Protein AF-A0A4V2JUD5-F1 (afdb_monomer)

pLDDT: mean 85.68, std 11.02, range [36.22, 95.25]

Foldseek 3Di:
DVVCCLVVLADPQVQLEWEWEWDDPPDPDTDTDTDTDPVNVVSVVVLVVVADFDDDPQPQPPDPPGDVVSNVVVVVVCVVPPPDDDDDDDDDDPPVVVPDDLVVVLVCCCPVRVDDPSSSSSVCNNVPPRHYDYPPVVVPDPPD

Sequence (144 aa):
MFNNIFRDKEIPLLRKKHMIQPIPKGDSEFRSISLIEKTRKLFEKLIFSKFEVKLKRQQAGFRLKHSTLNHALTLDTRLRHGDVEGICVTLDISKAYDSVYRKRLYEKLMIKKKFSREDTILIAALIENNEYKINTLIENNNWK

Organism: NCBI:txid148818

Structure (mmCIF, N/CA/C/O backbone):
data_AF-A0A4V2JUD5-F1
#
_entry.id   AF-A0A4V2JUD5-F1
#
loop_
_atom_site.group_PDB
_atom_site.id
_atom_site.type_symbol
_atom_site.label_atom_id
_atom_site.label_alt_id
_atom_site.label_comp_id
_atom_site.label_asym_id
_atom_site.label_entity_id
_atom_site.label_seq_id
_atom_site.pdbx_PDB_ins_code
_atom_site.Cartn_x
_atom_site.Cartn_y
_atom_site.Cartn_z
_atom_site.occupancy
_atom_site.B_iso_or_equiv
_atom_site.auth_seq_id
_atom_site.auth_comp_id
_atom_site.auth_asym_id
_atom_site.auth_atom_id
_atom_site.pdbx_PDB_model_num
ATOM 1 N N . MET A 1 1 ? -23.428 -5.029 8.587 1.00 69.62 1 MET A N 1
ATOM 2 C CA . MET A 1 1 ? -22.207 -4.500 9.247 1.00 69.62 1 MET A CA 1
ATOM 3 C C . MET A 1 1 ? -21.298 -3.713 8.296 1.00 69.62 1 MET A C 1
ATOM 5 O O . MET A 1 1 ? -21.100 -2.535 8.542 1.00 69.62 1 MET A O 1
ATOM 9 N N . PHE A 1 2 ? -20.765 -4.293 7.210 1.00 79.81 2 PHE A N 1
ATOM 10 C CA . PHE A 1 2 ? -19.901 -3.545 6.270 1.00 79.81 2 PHE A CA 1
ATOM 11 C C . PHE A 1 2 ? -20.636 -2.471 5.452 1.00 79.81 2 PHE A C 1
ATOM 13 O O . PHE A 1 2 ? -20.044 -1.449 5.128 1.00 79.81 2 PHE A O 1
ATOM 20 N N . ASN A 1 3 ? -21.932 -2.657 5.180 1.00 81.50 3 ASN A N 1
ATOM 21 C CA . ASN A 1 3 ? -22.748 -1.668 4.462 1.00 81.50 3 ASN A CA 1
ATOM 22 C C . ASN A 1 3 ? -22.831 -0.326 5.203 1.00 81.50 3 ASN A C 1
ATOM 24 O O . ASN A 1 3 ? -22.729 0.718 4.570 1.00 81.50 3 ASN A O 1
ATOM 28 N N . ASN A 1 4 ? -22.919 -0.354 6.538 1.00 82.56 4 ASN A N 1
ATOM 29 C CA . ASN A 1 4 ? -22.918 0.863 7.352 1.00 82.56 4 ASN A CA 1
ATOM 30 C C . ASN A 1 4 ? -21.586 1.606 7.207 1.00 82.56 4 ASN A C 1
ATOM 32 O O . ASN A 1 4 ? -21.581 2.809 7.035 1.00 82.56 4 ASN A O 1
ATOM 36 N N . ILE A 1 5 ? -20.458 0.892 7.139 1.00 82.94 5 ILE A N 1
ATOM 37 C CA . ILE A 1 5 ? -19.144 1.517 6.917 1.00 82.94 5 ILE A CA 1
ATOM 38 C C . ILE A 1 5 ? -19.057 2.152 5.526 1.00 82.94 5 ILE A C 1
ATOM 40 O O . ILE A 1 5 ? -18.485 3.225 5.364 1.00 82.94 5 ILE A O 1
ATOM 44 N N . PHE A 1 6 ? -19.628 1.516 4.500 1.00 80.62 6 PHE A N 1
ATOM 45 C CA . PHE A 1 6 ? -19.660 2.114 3.164 1.00 80.62 6 PHE A CA 1
ATOM 46 C C . PHE A 1 6 ? -20.498 3.395 3.107 1.00 80.62 6 PHE A C 1
ATOM 48 O O . PHE A 1 6 ? -20.118 4.295 2.354 1.00 80.62 6 PHE A O 1
ATOM 55 N N . ARG A 1 7 ? -21.588 3.461 3.882 1.00 82.06 7 ARG A N 1
ATOM 56 C CA . ARG A 1 7 ? -22.490 4.614 3.980 1.00 82.06 7 ARG A CA 1
ATOM 57 C C . ARG A 1 7 ? -21.897 5.733 4.838 1.00 82.06 7 ARG A C 1
ATOM 59 O O . ARG A 1 7 ? -21.793 6.859 4.373 1.00 82.06 7 ARG A O 1
ATOM 66 N N . ASP A 1 8 ? -21.461 5.389 6.042 1.00 85.31 8 ASP A N 1
ATOM 67 C CA . ASP A 1 8 ? -21.102 6.339 7.097 1.00 85.31 8 ASP A CA 1
ATOM 68 C C . ASP A 1 8 ? -19.604 6.710 7.046 1.00 85.31 8 ASP A C 1
ATOM 70 O O . ASP A 1 8 ? -19.180 7.693 7.635 1.00 85.31 8 ASP A O 1
ATOM 74 N N . LYS A 1 9 ? -18.782 5.938 6.314 1.00 86.31 9 LYS A N 1
ATOM 75 C CA . LYS A 1 9 ? -17.313 6.085 6.186 1.00 86.31 9 LYS A CA 1
ATOM 76 C C . LYS A 1 9 ? -16.532 5.999 7.500 1.00 86.31 9 LYS A C 1
ATOM 78 O O . LYS A 1 9 ? -15.328 6.248 7.524 1.00 86.31 9 LYS A O 1
ATOM 83 N N . GLU A 1 10 ? -17.180 5.553 8.567 1.00 84.75 10 GLU A N 1
ATOM 84 C CA . GLU A 1 10 ? -16.563 5.369 9.872 1.00 84.75 10 GLU A CA 1
ATOM 85 C C . GLU A 1 10 ? -16.087 3.932 10.075 1.00 84.75 10 GLU A C 1
ATOM 87 O O . GLU A 1 10 ? -16.814 2.959 9.858 1.00 84.75 10 GLU A O 1
ATOM 92 N N . ILE A 1 11 ? -14.839 3.791 10.524 1.00 86.44 11 ILE A N 1
ATOM 93 C CA . ILE A 1 11 ? -14.267 2.495 10.888 1.00 86.44 11 ILE A CA 1
ATOM 94 C C . ILE A 1 11 ? -14.439 2.302 12.398 1.00 86.44 11 ILE A C 1
ATOM 96 O O . ILE A 1 11 ? -13.915 3.120 13.157 1.00 86.44 11 ILE A O 1
ATOM 100 N N . PRO A 1 12 ? -15.097 1.218 12.857 1.00 85.62 12 PRO A N 1
ATOM 101 C CA . PRO A 1 12 ? -15.238 0.936 14.282 1.00 85.62 12 PRO A CA 1
ATOM 102 C C . PRO A 1 12 ? -13.883 0.917 14.997 1.00 85.62 12 PRO A C 1
ATOM 104 O O . PRO A 1 12 ? -12.951 0.263 14.522 1.00 85.62 12 PRO A O 1
ATOM 107 N N . LEU A 1 13 ? -13.793 1.562 16.166 1.00 83.25 13 LEU A N 1
ATOM 108 C CA . LEU A 1 13 ? -12.549 1.702 16.942 1.00 83.25 13 LEU A CA 1
ATOM 109 C C . LEU A 1 13 ? -11.858 0.363 17.217 1.00 83.25 13 LEU A C 1
ATOM 111 O O . LEU A 1 13 ? -10.643 0.252 17.095 1.00 83.25 13 LEU A O 1
ATOM 115 N N . LEU A 1 14 ? -12.625 -0.693 17.504 1.00 82.81 14 LEU A N 1
ATOM 116 C CA . LEU A 1 14 ? -12.075 -2.033 17.726 1.00 82.81 14 LEU A CA 1
ATOM 117 C C . LEU A 1 14 ? -11.259 -2.543 16.527 1.00 82.81 14 LEU A C 1
ATOM 119 O O . LEU A 1 14 ? -10.277 -3.254 16.706 1.00 82.81 14 LEU A O 1
ATOM 123 N N . ARG A 1 15 ? -11.629 -2.147 15.304 1.00 82.50 15 ARG A N 1
ATOM 124 C CA . ARG A 1 15 ? -10.911 -2.514 14.079 1.00 82.50 15 ARG A CA 1
ATOM 125 C C . ARG A 1 15 ? -9.719 -1.608 13.799 1.00 82.50 15 ARG A C 1
ATOM 127 O O . ARG A 1 15 ? -8.957 -1.913 12.891 1.00 82.50 15 ARG A O 1
ATOM 134 N N . LYS A 1 16 ? -9.537 -0.513 14.537 1.00 89.00 16 LYS A N 1
ATOM 135 C CA . LYS A 1 16 ? -8.363 0.370 14.450 1.00 89.00 16 LYS A CA 1
ATOM 136 C C . LYS A 1 16 ? -7.197 -0.063 15.338 1.00 89.00 16 LYS A C 1
ATOM 138 O O . LYS A 1 16 ? -6.131 0.530 15.238 1.00 89.00 16 LYS A O 1
ATOM 143 N N . LYS A 1 17 ? -7.386 -1.097 16.161 1.00 90.94 17 LYS A N 1
ATOM 144 C CA . LYS A 1 17 ? -6.351 -1.660 17.032 1.00 90.94 17 LYS A CA 1
ATOM 145 C C . LYS A 1 17 ? -5.524 -2.698 16.282 1.00 90.94 17 LYS A C 1
ATOM 147 O O . LYS A 1 17 ? -6.062 -3.711 15.836 1.00 90.94 17 LYS A O 1
ATOM 152 N N . HIS A 1 18 ? -4.221 -2.459 16.201 1.00 92.56 18 HIS A N 1
ATOM 153 C CA . HIS A 1 18 ? -3.255 -3.308 15.510 1.00 92.56 18 HIS A CA 1
ATOM 154 C C . HIS A 1 18 ? -2.146 -3.749 16.446 1.00 92.56 18 HIS A C 1
ATOM 156 O O . HIS A 1 18 ? -1.715 -3.004 17.328 1.00 92.56 18 HIS A O 1
ATOM 162 N N . MET A 1 19 ? -1.641 -4.954 16.210 1.00 92.88 19 MET A N 1
ATOM 163 C CA . MET A 1 19 ? -0.472 -5.466 16.910 1.00 92.88 19 MET A CA 1
ATOM 164 C C . MET A 1 19 ? 0.733 -5.458 15.972 1.00 92.88 19 MET A C 1
ATOM 166 O O . MET A 1 19 ? 0.708 -6.104 14.931 1.00 92.88 19 MET A O 1
ATOM 170 N N . ILE A 1 20 ? 1.782 -4.717 16.309 1.00 92.56 20 ILE A N 1
ATOM 171 C CA . ILE A 1 20 ? 3.024 -4.686 15.541 1.00 92.56 20 ILE A CA 1
ATOM 172 C C . ILE A 1 20 ? 3.845 -5.920 15.897 1.00 92.56 20 ILE A C 1
ATOM 174 O O . ILE A 1 20 ? 4.275 -6.089 17.036 1.00 92.56 20 ILE A O 1
ATOM 178 N N . GLN A 1 21 ? 4.086 -6.750 14.893 1.00 91.44 21 GLN A N 1
ATOM 179 C CA . GLN A 1 21 ? 5.003 -7.873 14.936 1.00 91.44 21 GLN A CA 1
ATOM 180 C C . GLN A 1 21 ? 6.325 -7.449 14.281 1.00 91.44 21 GLN A C 1
ATOM 182 O O . GLN A 1 21 ? 6.341 -7.227 13.065 1.00 91.44 21 GLN A O 1
ATOM 187 N N . PRO A 1 22 ? 7.431 -7.322 15.033 1.00 89.81 22 PRO A N 1
ATOM 188 C CA . PRO A 1 22 ? 8.740 -7.142 14.426 1.00 89.81 22 PRO A CA 1
ATOM 189 C C . PRO A 1 22 ? 9.175 -8.460 13.772 1.00 89.81 22 PRO A C 1
ATOM 191 O O . PRO A 1 22 ? 9.105 -9.527 14.386 1.00 89.81 22 PRO A O 1
ATOM 194 N N . ILE A 1 23 ? 9.583 -8.389 12.506 1.00 89.50 23 ILE A N 1
ATOM 195 C CA . ILE A 1 23 ? 10.147 -9.510 11.748 1.00 89.50 23 ILE A CA 1
ATOM 196 C C . ILE A 1 23 ? 11.599 -9.166 11.402 1.00 89.50 23 ILE A C 1
ATOM 198 O O . ILE A 1 23 ? 11.812 -8.120 10.784 1.00 89.50 23 ILE A O 1
ATOM 202 N N . PRO A 1 24 ? 12.585 -10.006 11.758 1.00 88.88 24 PRO A N 1
ATOM 203 C CA . PRO A 1 24 ? 13.984 -9.770 11.415 1.00 88.88 24 PRO A CA 1
ATOM 204 C C . PRO A 1 24 ? 14.195 -9.587 9.906 1.00 88.88 24 PRO A C 1
ATOM 206 O O . PRO A 1 24 ? 13.603 -10.285 9.077 1.00 88.88 24 PRO A O 1
ATOM 209 N N . LYS A 1 25 ? 15.044 -8.630 9.544 1.00 84.56 25 LYS A N 1
ATOM 210 C CA . LYS A 1 25 ? 15.483 -8.310 8.184 1.00 84.56 25 LYS A CA 1
ATOM 211 C C . LYS A 1 25 ? 17.016 -8.246 8.201 1.00 84.56 25 LYS A C 1
ATOM 213 O O . LYS A 1 25 ? 17.601 -7.188 8.012 1.00 84.56 25 LYS A O 1
ATOM 218 N N . GLY A 1 26 ? 17.645 -9.392 8.454 1.00 81.00 26 GLY A N 1
ATOM 219 C CA . GLY A 1 26 ? 19.080 -9.487 8.742 1.00 81.00 26 GLY A CA 1
ATOM 220 C C . GLY A 1 26 ? 19.373 -9.326 10.235 1.00 81.00 26 GLY A C 1
ATOM 221 O O . GLY A 1 26 ? 18.468 -9.474 11.056 1.00 81.00 26 GLY A O 1
ATOM 222 N N . ASP A 1 27 ? 20.627 -9.017 10.562 1.00 74.62 27 ASP A N 1
ATOM 223 C CA . ASP A 1 27 ? 21.145 -9.138 11.933 1.00 74.62 27 ASP A CA 1
ATOM 224 C C . ASP A 1 27 ? 20.726 -7.989 12.868 1.00 74.62 27 ASP A C 1
ATOM 226 O O . ASP A 1 27 ? 20.687 -8.165 14.082 1.00 74.62 27 ASP A O 1
ATOM 230 N N . SER A 1 28 ? 20.392 -6.809 12.330 1.00 75.81 28 SER A N 1
ATOM 231 C CA . SER A 1 28 ? 20.123 -5.602 13.137 1.00 75.81 28 SER A CA 1
ATOM 232 C C . SER A 1 28 ? 18.905 -4.780 12.705 1.00 75.81 28 SER A C 1
ATOM 234 O O . SER A 1 28 ? 18.536 -3.819 13.383 1.00 75.81 28 SER A O 1
ATOM 236 N N . GLU A 1 29 ? 18.237 -5.148 11.608 1.00 83.75 29 GLU A N 1
ATOM 237 C CA . GLU A 1 29 ? 17.036 -4.459 11.134 1.00 83.75 29 GLU A CA 1
ATOM 238 C C . GLU A 1 29 ? 15.782 -5.302 11.355 1.00 83.75 29 GLU A C 1
ATOM 240 O O . GLU A 1 29 ? 15.765 -6.508 11.123 1.00 83.75 29 GLU A O 1
ATOM 245 N N . PHE A 1 30 ? 14.681 -4.642 11.715 1.00 87.44 30 PHE A N 1
ATOM 246 C CA . PHE A 1 30 ? 13.366 -5.267 11.805 1.00 87.44 30 PHE A CA 1
ATOM 247 C C . PHE A 1 30 ? 12.387 -4.606 10.839 1.00 87.44 30 PHE A C 1
ATOM 249 O O . PHE A 1 30 ? 12.377 -3.388 10.650 1.00 87.44 30 PHE A O 1
ATOM 256 N N . ARG A 1 31 ? 11.511 -5.418 10.250 1.00 87.19 31 ARG A N 1
ATOM 257 C CA . ARG A 1 31 ? 10.306 -4.973 9.550 1.00 87.19 31 ARG A CA 1
ATOM 258 C C . ARG A 1 31 ? 9.132 -5.034 10.514 1.00 87.19 31 ARG A C 1
ATOM 260 O O . ARG A 1 31 ? 8.738 -6.114 10.946 1.00 87.19 31 ARG A O 1
ATOM 267 N N . SER A 1 32 ? 8.552 -3.882 10.821 1.00 90.25 32 SER A N 1
ATOM 268 C CA . SER A 1 32 ? 7.320 -3.785 11.600 1.00 90.25 32 SER A CA 1
ATOM 269 C C . SER A 1 32 ? 6.118 -4.186 10.746 1.00 90.25 32 SER A C 1
ATOM 271 O O . SER A 1 32 ? 5.704 -3.444 9.856 1.00 90.25 32 SER A O 1
ATOM 273 N N . ILE A 1 33 ? 5.531 -5.353 11.016 1.00 91.06 33 ILE A N 1
ATOM 274 C CA . ILE A 1 33 ? 4.307 -5.808 10.350 1.00 91.06 33 ILE A CA 1
ATOM 275 C C . ILE A 1 33 ? 3.111 -5.588 11.269 1.00 91.06 33 ILE A C 1
ATOM 277 O O . ILE A 1 33 ? 3.038 -6.148 12.357 1.00 91.06 33 ILE A O 1
ATOM 281 N N . SER A 1 34 ? 2.136 -4.802 10.812 1.00 92.06 34 SER A N 1
ATOM 282 C CA . SER A 1 34 ? 0.877 -4.619 11.539 1.00 92.06 34 SER A CA 1
ATOM 283 C C . SER A 1 34 ? -0.041 -5.829 11.348 1.00 92.06 34 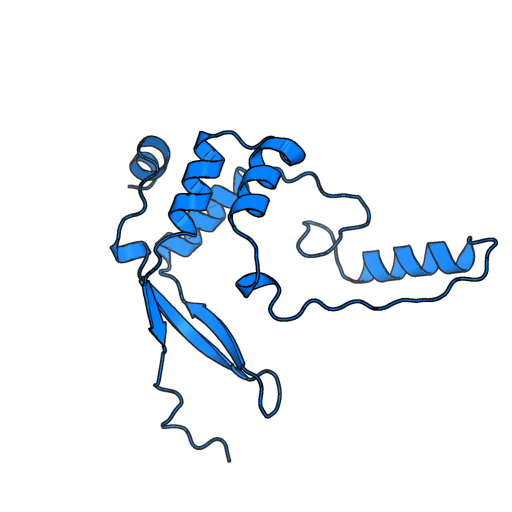SER A C 1
ATOM 285 O O . SER A 1 34 ? -0.576 -6.072 10.264 1.00 92.06 34 SER A O 1
ATOM 287 N N . LEU A 1 35 ? -0.250 -6.592 12.416 1.00 92.00 35 LEU A N 1
ATOM 288 C CA . LEU A 1 35 ? -1.255 -7.641 12.501 1.00 92.00 35 LEU A CA 1
ATOM 289 C C . LEU A 1 35 ? -2.611 -7.005 12.796 1.00 92.00 35 LEU A C 1
ATOM 291 O O . LEU A 1 35 ? -2.896 -6.575 13.914 1.00 92.00 35 LEU A O 1
ATOM 295 N N . ILE A 1 36 ? -3.436 -6.955 11.755 1.00 91.75 36 ILE A N 1
ATOM 296 C CA . ILE A 1 36 ? -4.794 -6.418 11.811 1.00 91.75 36 ILE A CA 1
ATOM 297 C C . ILE A 1 36 ? -5.820 -7.551 11.973 1.00 91.75 36 ILE A C 1
ATOM 299 O O . ILE A 1 36 ? -5.575 -8.702 11.589 1.00 91.75 36 ILE A O 1
ATOM 303 N N . GLU A 1 37 ? -6.986 -7.220 12.515 1.00 90.00 37 GLU A N 1
ATOM 304 C CA . GLU A 1 37 ? -8.089 -8.155 12.757 1.00 90.00 37 GLU A CA 1
ATOM 305 C C . GLU A 1 37 ? -8.604 -8.809 11.449 1.00 90.00 37 GLU A C 1
ATOM 307 O O . GLU A 1 37 ? -8.589 -8.201 10.374 1.00 90.00 37 GLU A O 1
ATOM 312 N N . LYS A 1 38 ? -9.027 -10.083 11.507 1.00 90.88 38 LYS A N 1
ATOM 313 C CA . LYS A 1 38 ? -9.340 -10.894 10.311 1.00 90.88 38 LYS A CA 1
ATOM 314 C C . LYS A 1 38 ? -10.495 -10.315 9.489 1.00 90.88 38 LYS A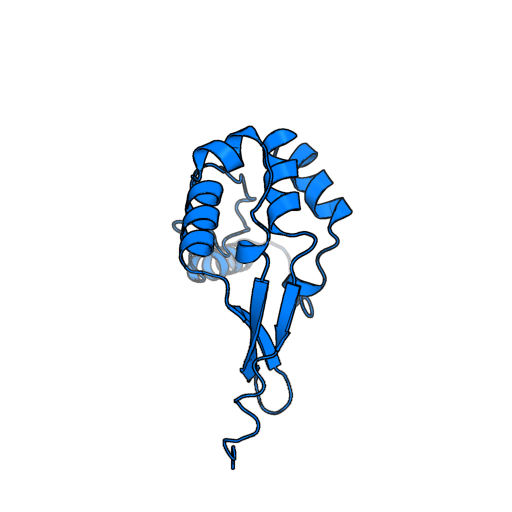 C 1
ATOM 316 O O . LYS A 1 38 ? -10.398 -10.275 8.260 1.00 90.88 38 LYS A O 1
ATOM 321 N N . THR A 1 39 ? -11.564 -9.842 10.131 1.00 89.44 39 THR A N 1
ATOM 322 C CA . THR A 1 39 ? -12.689 -9.219 9.421 1.00 89.44 39 THR A CA 1
ATOM 323 C C . THR A 1 39 ? -12.282 -7.897 8.779 1.00 89.44 39 THR A C 1
ATOM 325 O O . THR A 1 39 ? -12.724 -7.608 7.666 1.00 89.44 39 THR A O 1
ATOM 328 N N . ARG A 1 40 ? -11.366 -7.138 9.397 1.00 90.12 40 ARG A N 1
ATOM 329 C CA . ARG A 1 40 ? -10.750 -5.966 8.766 1.00 90.12 40 ARG A CA 1
ATOM 330 C C . ARG A 1 40 ? -9.906 -6.333 7.541 1.00 90.12 40 ARG A C 1
ATOM 332 O O . ARG A 1 40 ? -10.073 -5.683 6.514 1.00 90.12 40 ARG A O 1
ATOM 339 N N . LYS A 1 41 ? -9.082 -7.391 7.589 1.00 91.38 41 LYS A N 1
ATOM 340 C CA . LYS A 1 41 ? -8.339 -7.876 6.398 1.00 91.38 41 LYS A CA 1
ATOM 341 C C . LYS A 1 41 ? -9.279 -8.179 5.235 1.00 91.38 41 LYS A C 1
ATOM 343 O O . LYS A 1 41 ? -9.024 -7.777 4.101 1.00 91.38 41 LYS A O 1
ATOM 348 N N . LEU A 1 42 ? -10.368 -8.893 5.522 1.00 91.19 42 LEU A N 1
ATOM 349 C CA . LEU A 1 42 ? -11.378 -9.221 4.520 1.00 91.19 42 LEU A CA 1
ATOM 350 C C . LEU A 1 42 ? -12.018 -7.952 3.948 1.00 91.19 42 LEU A C 1
ATOM 352 O O . LEU A 1 42 ? -12.156 -7.825 2.734 1.00 91.19 42 LEU A O 1
ATOM 356 N N . PHE A 1 43 ? -12.366 -6.998 4.810 1.00 90.06 43 PHE A N 1
ATOM 357 C CA . PHE A 1 43 ? -12.964 -5.734 4.400 1.00 90.06 43 PHE A CA 1
ATOM 358 C C . PHE A 1 43 ? -12.042 -4.899 3.506 1.00 90.06 43 PHE A C 1
ATOM 360 O O . PHE A 1 43 ? -12.473 -4.437 2.452 1.00 90.06 43 PHE A O 1
ATOM 367 N N . GLU A 1 44 ? -10.766 -4.756 3.869 1.00 91.81 44 GLU A N 1
ATOM 368 C CA . GLU A 1 44 ? -9.776 -4.049 3.048 1.00 91.81 44 GLU A CA 1
ATOM 369 C C . GLU A 1 44 ? -9.605 -4.717 1.676 1.00 91.81 44 GLU A C 1
ATOM 371 O O . GLU A 1 44 ? -9.535 -4.026 0.659 1.00 91.81 44 GLU A O 1
ATOM 376 N N . LYS A 1 45 ? -9.642 -6.055 1.614 1.00 90.81 45 LYS A N 1
ATOM 377 C CA . LYS A 1 45 ? -9.611 -6.801 0.347 1.00 90.81 45 LYS A CA 1
ATOM 378 C C . LYS A 1 45 ? -10.846 -6.533 -0.523 1.00 90.81 45 LYS A C 1
ATOM 380 O O . LYS A 1 45 ? -10.700 -6.363 -1.731 1.00 90.81 45 LYS A O 1
ATOM 385 N N . LEU A 1 46 ? -12.037 -6.464 0.078 1.00 89.50 46 LEU A N 1
ATOM 386 C CA . LEU A 1 46 ? -13.290 -6.132 -0.621 1.00 89.50 46 LEU A CA 1
ATOM 387 C C . LEU A 1 46 ? -13.315 -4.687 -1.128 1.00 89.50 46 LEU A C 1
ATOM 389 O O . LEU A 1 46 ? -13.886 -4.405 -2.179 1.00 89.50 46 LEU A O 1
ATOM 393 N N . ILE A 1 47 ? -12.718 -3.760 -0.382 1.00 87.81 47 ILE A N 1
ATOM 394 C CA . ILE A 1 47 ? -12.542 -2.379 -0.831 1.00 87.81 47 ILE A CA 1
ATOM 395 C C . ILE A 1 47 ? -11.572 -2.345 -2.011 1.00 87.81 47 ILE A C 1
ATOM 397 O O . ILE A 1 47 ? -11.895 -1.786 -3.055 1.00 87.81 47 ILE A O 1
ATOM 401 N N . PHE A 1 48 ? -10.416 -2.999 -1.881 1.00 88.25 48 PHE A N 1
ATOM 402 C CA . PHE A 1 48 ? -9.404 -3.030 -2.930 1.00 88.25 48 PHE A CA 1
ATOM 403 C C . PHE A 1 48 ? -9.933 -3.627 -4.239 1.00 88.25 48 PHE A C 1
ATOM 405 O O . PHE A 1 48 ? -9.623 -3.109 -5.307 1.00 88.25 48 PHE A O 1
ATOM 412 N N . SER A 1 49 ? -10.789 -4.654 -4.181 1.00 88.00 49 SER A N 1
ATOM 413 C CA . SER A 1 49 ? -11.389 -5.242 -5.387 1.00 88.00 49 SER A CA 1
ATOM 414 C C . SER A 1 49 ? -12.336 -4.305 -6.139 1.00 88.00 49 SER A C 1
ATOM 416 O O . SER A 1 49 ? -12.618 -4.556 -7.306 1.00 88.00 49 SER A O 1
ATOM 418 N N . LYS A 1 50 ? -12.838 -3.242 -5.499 1.00 84.44 50 LYS A N 1
ATOM 419 C CA . LYS A 1 50 ? -13.678 -2.226 -6.157 1.00 84.44 50 LYS A CA 1
ATOM 420 C C . LYS A 1 50 ? -12.855 -1.170 -6.893 1.00 84.44 50 LYS A C 1
ATOM 422 O O . LYS A 1 50 ? -13.418 -0.373 -7.636 1.00 84.44 50 LYS A O 1
ATOM 427 N N . PHE A 1 51 ? -11.543 -1.139 -6.676 1.00 83.88 51 PHE A N 1
ATOM 428 C CA . PHE A 1 51 ? -10.678 -0.104 -7.214 1.00 83.88 51 PHE A CA 1
ATOM 429 C C . PHE A 1 51 ? -9.915 -0.585 -8.441 1.00 83.88 51 PHE A C 1
ATOM 431 O O . PHE A 1 51 ? -9.102 -1.506 -8.376 1.00 83.88 51 PHE A O 1
ATOM 438 N N . GLU A 1 52 ? -10.101 0.113 -9.558 1.00 76.62 52 GLU A N 1
ATOM 439 C CA . GLU A 1 52 ? -9.299 -0.099 -10.756 1.00 76.62 52 GLU A CA 1
ATOM 440 C C . GLU A 1 52 ? -8.151 0.918 -10.813 1.00 76.62 52 GLU A C 1
ATOM 442 O O . GLU A 1 52 ? -8.314 2.083 -11.182 1.00 76.62 52 GLU A O 1
ATOM 447 N N . VAL A 1 53 ? -6.944 0.488 -10.440 1.00 78.31 53 VAL A N 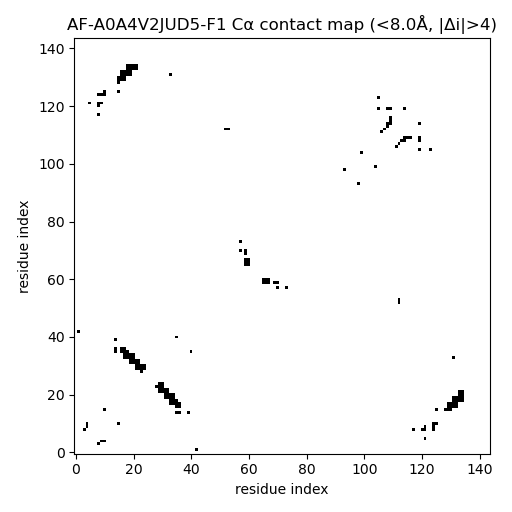1
ATOM 448 C CA . VAL A 1 53 ? -5.767 1.365 -10.470 1.00 78.31 53 VAL A CA 1
ATOM 449 C C . VAL A 1 53 ? -5.054 1.242 -11.814 1.00 78.31 53 VAL A C 1
ATOM 451 O O . VAL A 1 53 ? -4.303 0.299 -12.063 1.00 78.31 53 VAL A O 1
ATOM 454 N N . LYS A 1 54 ? -5.205 2.256 -12.672 1.00 80.06 54 LYS A N 1
ATOM 455 C CA . LYS A 1 54 ? -4.427 2.362 -13.917 1.00 80.06 54 LYS A CA 1
ATOM 456 C C . LYS A 1 54 ? -2.965 2.682 -13.602 1.00 80.06 54 LYS A C 1
ATOM 458 O O . LYS A 1 54 ? -2.653 3.781 -13.137 1.00 80.06 54 LYS A O 1
ATOM 463 N N . LEU A 1 55 ? -2.061 1.731 -13.816 1.00 84.50 55 LEU A N 1
ATOM 464 C CA . LEU A 1 55 ? -0.613 1.880 -13.615 1.00 84.50 55 LEU A CA 1
ATOM 465 C C . LEU A 1 55 ? 0.111 2.060 -14.954 1.00 84.50 55 LEU A C 1
ATOM 467 O O . LEU A 1 55 ? -0.397 1.649 -15.997 1.00 84.50 55 LEU A O 1
ATOM 471 N N . LYS A 1 56 ? 1.302 2.676 -14.937 1.00 85.31 56 LYS A N 1
ATOM 472 C CA . LYS A 1 56 ? 2.142 2.741 -16.145 1.00 85.31 56 LYS A CA 1
ATOM 473 C C . LYS A 1 56 ? 2.595 1.331 -16.532 1.00 85.31 56 LYS A C 1
ATOM 475 O O . LYS A 1 56 ? 2.784 0.489 -15.657 1.00 85.31 56 LYS A O 1
ATOM 480 N N . ARG A 1 57 ? 2.829 1.088 -17.826 1.00 82.19 57 ARG A N 1
ATOM 481 C CA . ARG A 1 57 ? 3.191 -0.243 -18.352 1.00 82.19 57 ARG A CA 1
ATOM 482 C C . ARG A 1 57 ? 4.429 -0.837 -17.671 1.00 82.19 57 ARG A C 1
ATOM 484 O O . ARG A 1 57 ? 4.449 -2.026 -17.395 1.00 82.19 57 ARG A O 1
ATOM 491 N N . GLN A 1 58 ? 5.412 0.002 -17.357 1.00 84.75 58 GLN A N 1
ATOM 492 C CA . GLN A 1 58 ? 6.676 -0.381 -16.722 1.00 84.75 58 GLN A CA 1
ATOM 493 C C . GLN A 1 58 ? 6.527 -0.717 -15.225 1.00 84.75 58 GLN A C 1
ATOM 495 O O . GLN A 1 58 ? 7.442 -1.257 -14.614 1.00 84.75 58 GLN A O 1
ATOM 500 N N . GLN A 1 59 ? 5.386 -0.406 -14.602 1.00 86.88 59 GLN A N 1
ATOM 501 C CA . GLN A 1 59 ? 5.129 -0.740 -13.202 1.00 86.88 59 GLN A CA 1
ATOM 502 C C . GLN A 1 59 ? 4.517 -2.141 -13.108 1.00 86.88 59 GLN A C 1
ATOM 504 O O . GLN A 1 59 ? 3.301 -2.309 -13.199 1.00 86.88 59 GLN A O 1
ATOM 509 N N . ALA A 1 60 ? 5.372 -3.148 -12.926 1.00 85.81 60 ALA A N 1
ATOM 510 C CA . ALA A 1 60 ? 4.947 -4.545 -12.813 1.00 85.81 60 ALA A CA 1
ATOM 511 C C . ALA A 1 60 ? 4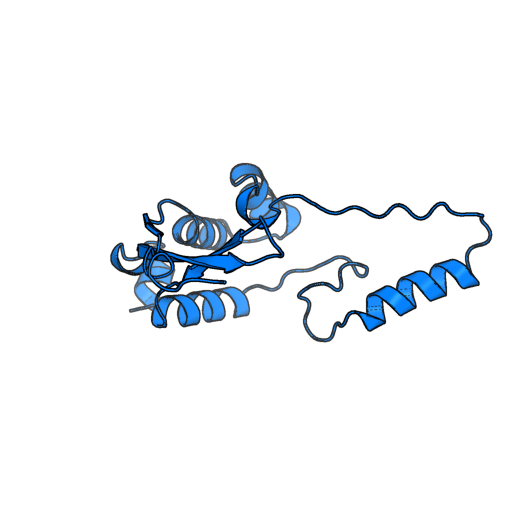.777 -5.028 -11.354 1.00 85.81 60 ALA A C 1
ATOM 513 O O . ALA A 1 60 ? 4.117 -6.034 -11.114 1.00 85.81 60 ALA A O 1
ATOM 514 N N . GLY A 1 61 ? 5.343 -4.315 -10.370 1.00 87.62 61 GLY A N 1
ATOM 515 C CA . GLY A 1 61 ? 5.243 -4.685 -8.952 1.00 87.62 61 GLY A CA 1
ATOM 516 C C . GLY A 1 61 ? 3.801 -4.643 -8.432 1.00 87.62 61 GLY A C 1
ATOM 517 O O . GLY A 1 61 ? 3.072 -3.695 -8.723 1.00 87.62 61 GLY A O 1
ATOM 518 N N . PHE A 1 62 ? 3.402 -5.665 -7.667 1.00 87.69 62 PHE A N 1
ATOM 519 C CA . PHE A 1 62 ? 2.063 -5.818 -7.064 1.00 87.69 62 PHE A CA 1
ATOM 520 C C . PHE A 1 62 ? 0.885 -5.780 -8.057 1.00 87.69 62 PHE A C 1
ATOM 522 O O . PHE A 1 62 ? -0.262 -5.578 -7.659 1.00 87.69 62 PHE A O 1
ATOM 529 N N . ARG A 1 63 ? 1.144 -5.979 -9.356 1.00 87.56 63 ARG A N 1
ATOM 530 C CA . ARG A 1 63 ? 0.128 -5.933 -10.410 1.00 87.56 63 ARG A CA 1
ATOM 531 C C . ARG A 1 63 ? -0.322 -7.341 -10.795 1.00 87.56 63 ARG A C 1
ATOM 533 O O . ARG A 1 63 ? 0.493 -8.240 -10.981 1.00 87.56 63 ARG A O 1
ATOM 540 N N . LEU A 1 64 ? -1.631 -7.522 -10.973 1.00 86.56 64 LEU A N 1
ATOM 541 C CA . LEU A 1 64 ? -2.196 -8.789 -11.438 1.00 86.56 64 LEU A CA 1
ATOM 542 C C . LEU A 1 64 ? -1.610 -9.173 -12.808 1.00 86.56 64 LEU A C 1
ATOM 544 O O . LEU A 1 64 ? -1.406 -8.307 -13.664 1.00 86.56 64 LEU A O 1
ATOM 548 N N . LYS A 1 65 ? -1.360 -10.470 -13.019 1.00 89.06 65 LYS A N 1
ATOM 549 C CA . LYS A 1 65 ? -0.751 -11.028 -14.243 1.00 89.06 65 LYS A CA 1
ATOM 550 C C . LYS A 1 65 ? 0.655 -10.488 -14.550 1.00 89.06 65 LYS A C 1
ATOM 552 O O . LYS A 1 65 ? 1.089 -10.551 -15.694 1.00 89.06 65 LYS A O 1
ATOM 557 N N . HIS A 1 66 ? 1.355 -9.933 -13.558 1.00 90.88 66 HIS A N 1
ATOM 558 C CA . HIS A 1 66 ? 2.741 -9.506 -13.710 1.00 90.88 66 HIS A CA 1
ATOM 559 C C . HIS A 1 66 ? 3.661 -10.233 -12.727 1.00 90.88 66 HIS A C 1
ATOM 561 O O . HIS A 1 66 ? 3.270 -10.524 -11.601 1.00 90.88 66 HIS A O 1
ATOM 567 N N . SER A 1 67 ? 4.891 -10.508 -13.160 1.00 92.94 67 SER A N 1
ATOM 568 C CA . SER A 1 67 ?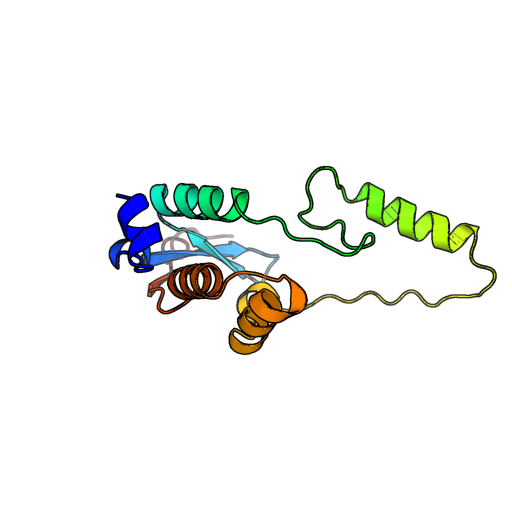 5.954 -11.101 -12.344 1.00 92.94 67 SER A CA 1
ATOM 569 C C . SER A 1 67 ? 7.266 -10.330 -12.517 1.00 92.94 67 SER A C 1
ATOM 571 O O . SER A 1 67 ? 7.357 -9.393 -13.316 1.00 92.94 67 SER A O 1
ATOM 573 N N . THR A 1 68 ? 8.300 -10.732 -11.778 1.00 92.75 68 THR A N 1
ATOM 574 C CA . THR A 1 68 ? 9.663 -10.194 -11.914 1.00 92.75 68 THR A CA 1
ATOM 575 C C . THR A 1 68 ? 10.255 -10.431 -13.305 1.00 92.75 68 THR A C 1
ATOM 577 O O . THR A 1 68 ? 11.043 -9.613 -13.773 1.00 92.75 68 THR A O 1
ATOM 580 N N . LEU A 1 69 ? 9.806 -11.476 -14.011 1.00 93.06 69 LEU A N 1
ATOM 581 C CA . LEU A 1 69 ? 10.206 -11.768 -15.389 1.00 93.06 69 LEU A CA 1
ATOM 582 C C . LEU A 1 69 ? 9.878 -10.609 -16.340 1.00 93.06 69 LEU A C 1
ATOM 584 O O . LEU A 1 69 ? 10.678 -10.273 -17.205 1.00 93.06 69 LEU A O 1
ATOM 588 N N . ASN A 1 70 ? 8.732 -9.947 -16.151 1.00 91.19 70 ASN A N 1
ATOM 589 C CA . ASN A 1 70 ? 8.342 -8.817 -16.998 1.00 91.19 70 ASN A CA 1
ATOM 590 C C . ASN A 1 70 ? 9.307 -7.632 -16.868 1.00 91.19 70 ASN A C 1
ATOM 592 O O . ASN A 1 70 ? 9.539 -6.919 -17.845 1.00 91.19 70 ASN A O 1
ATOM 596 N N . HIS A 1 71 ? 9.871 -7.419 -15.674 1.00 89.25 71 HIS A N 1
ATOM 597 C CA . HIS A 1 71 ? 10.895 -6.394 -15.455 1.00 89.25 71 HIS A CA 1
ATOM 598 C C . HIS A 1 71 ? 12.198 -6.765 -16.158 1.00 89.25 71 HIS A C 1
ATOM 600 O O . HIS A 1 71 ? 12.748 -5.932 -16.874 1.00 89.25 71 HIS A O 1
ATOM 606 N N . ALA A 1 72 ? 12.637 -8.020 -16.018 1.00 90.62 72 ALA A N 1
ATOM 607 C CA . ALA A 1 72 ? 13.832 -8.527 -16.689 1.00 90.62 72 ALA A CA 1
ATOM 608 C C . ALA A 1 72 ? 13.711 -8.419 -18.217 1.00 90.62 72 ALA A C 1
ATOM 610 O O . ALA A 1 72 ? 14.594 -7.860 -18.854 1.00 90.62 72 ALA A O 1
ATOM 611 N N . LEU A 1 73 ? 12.581 -8.843 -18.794 1.00 90.00 73 LEU A N 1
ATOM 612 C CA . LEU A 1 73 ? 12.326 -8.748 -20.234 1.00 90.00 73 LEU A CA 1
ATOM 613 C C . LEU A 1 73 ? 12.269 -7.294 -20.724 1.00 90.00 73 LEU A C 1
ATOM 615 O O . LEU A 1 73 ? 12.753 -6.986 -21.811 1.00 90.00 73 LEU A O 1
ATOM 619 N N . THR A 1 74 ? 11.693 -6.384 -19.930 1.00 87.81 74 THR A N 1
ATOM 620 C CA . THR A 1 74 ? 11.653 -4.951 -20.268 1.00 87.81 74 THR A CA 1
ATOM 621 C C . THR A 1 74 ? 13.061 -4.358 -20.317 1.00 87.81 74 THR A C 1
ATOM 623 O O . THR A 1 74 ? 13.367 -3.596 -21.235 1.00 87.81 74 THR A O 1
ATOM 626 N N . LEU A 1 75 ? 13.907 -4.698 -19.339 1.00 87.81 75 LEU A N 1
ATOM 627 C CA . LEU A 1 75 ? 15.302 -4.263 -19.294 1.00 87.81 75 LEU A CA 1
ATOM 628 C C . LEU A 1 75 ? 16.086 -4.841 -20.472 1.00 87.81 75 LEU A C 1
ATOM 630 O O . LEU A 1 75 ? 16.713 -4.100 -21.216 1.00 87.81 75 LEU A O 1
ATOM 634 N N . ASP A 1 76 ? 15.978 -6.146 -20.675 1.00 89.38 76 ASP A N 1
ATOM 635 C CA . ASP A 1 76 ? 16.639 -6.882 -21.741 1.00 89.38 76 ASP A CA 1
ATOM 636 C C . ASP A 1 76 ? 16.276 -6.352 -23.141 1.00 89.38 76 ASP A C 1
ATOM 638 O O . ASP A 1 76 ? 17.158 -6.051 -23.943 1.00 89.38 76 ASP A O 1
ATOM 642 N N . THR A 1 77 ? 14.988 -6.117 -23.409 1.00 88.75 77 THR A N 1
ATOM 643 C CA . THR A 1 77 ? 14.539 -5.508 -24.672 1.00 88.75 77 THR A CA 1
ATOM 644 C C . THR A 1 77 ? 15.184 -4.138 -24.876 1.00 88.75 77 THR A C 1
ATOM 646 O O . THR A 1 77 ? 15.574 -3.804 -25.993 1.00 88.75 77 THR A O 1
ATOM 649 N N . ARG A 1 78 ? 15.310 -3.341 -23.806 1.00 86.25 78 ARG A N 1
ATOM 650 C CA . ARG A 1 78 ? 15.910 -2.004 -23.859 1.00 86.25 78 ARG A CA 1
ATOM 651 C C . ARG A 1 78 ? 17.424 -2.049 -24.066 1.00 86.25 78 ARG A C 1
ATOM 653 O O . ARG A 1 78 ? 17.938 -1.156 -24.724 1.00 86.25 78 ARG A O 1
ATOM 660 N N . LEU A 1 79 ? 18.105 -3.067 -23.539 1.00 86.88 79 LEU A N 1
ATOM 661 C CA . LEU A 1 79 ? 19.539 -3.283 -23.745 1.00 86.88 79 LEU A CA 1
ATOM 662 C C . LEU A 1 79 ? 19.851 -3.763 -25.169 1.00 86.88 79 LEU A C 1
ATOM 664 O O . LEU A 1 79 ? 20.834 -3.321 -25.745 1.00 86.88 79 LEU A O 1
ATOM 668 N N . ARG A 1 80 ? 19.013 -4.631 -25.755 1.00 88.50 80 ARG A N 1
ATOM 669 C CA . ARG A 1 80 ? 19.241 -5.168 -27.112 1.00 88.50 80 ARG A CA 1
ATOM 670 C C . ARG A 1 80 ? 18.912 -4.193 -28.244 1.00 88.50 80 ARG A C 1
ATOM 672 O O . ARG A 1 80 ? 19.521 -4.281 -29.299 1.00 88.50 80 ARG A O 1
ATOM 679 N N . HIS A 1 81 ? 17.921 -3.323 -28.048 1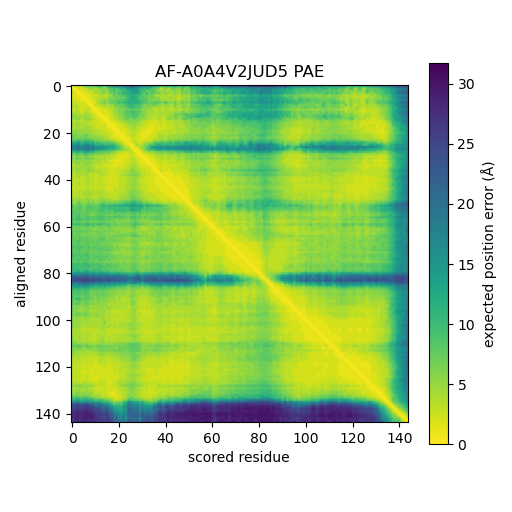.00 87.75 81 HIS A N 1
ATOM 680 C CA . HIS A 1 81 ? 17.401 -2.431 -29.100 1.00 87.75 81 HIS A CA 1
ATOM 681 C C . HIS A 1 81 ? 17.682 -0.947 -28.824 1.00 87.75 81 HIS A C 1
ATOM 683 O O . HIS A 1 81 ? 17.084 -0.077 -29.455 1.00 87.75 81 HIS A O 1
ATOM 689 N N . GLY A 1 82 ? 18.501 -0.636 -27.819 1.00 79.00 82 GLY A N 1
ATOM 690 C CA . GLY A 1 82 ? 18.913 0.732 -27.536 1.00 79.00 82 GLY A CA 1
ATOM 691 C C . GLY A 1 82 ? 20.151 1.094 -28.349 1.00 79.00 82 GLY A C 1
ATOM 692 O O . GLY A 1 82 ? 21.194 0.493 -28.140 1.00 79.00 82 GLY A O 1
ATOM 693 N N . ASP A 1 83 ? 20.056 2.114 -29.201 1.00 70.62 83 ASP A N 1
ATOM 694 C CA . ASP A 1 83 ? 21.186 2.662 -29.980 1.00 70.62 83 ASP A CA 1
ATOM 695 C C . ASP A 1 83 ? 22.140 3.548 -29.150 1.00 70.62 83 ASP A C 1
ATOM 697 O O . ASP A 1 83 ? 22.922 4.327 -29.692 1.00 70.62 83 ASP A O 1
ATOM 701 N N . VAL A 1 84 ? 22.058 3.499 -27.817 1.00 70.88 84 VAL A N 1
ATOM 702 C CA . VAL A 1 84 ? 22.772 4.433 -26.93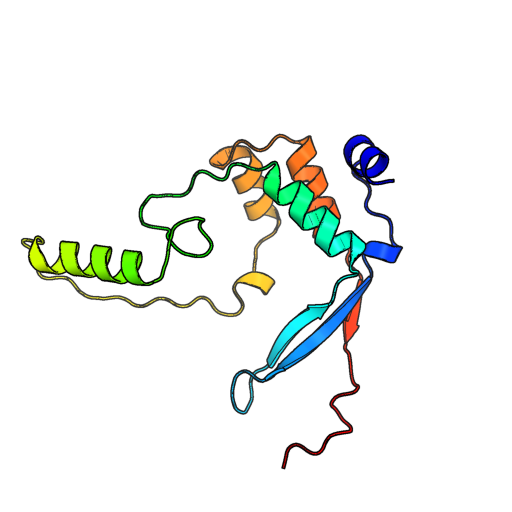8 1.00 70.88 84 VAL A CA 1
ATOM 703 C C . VAL A 1 84 ? 23.335 3.697 -25.730 1.00 70.88 84 VAL A C 1
ATOM 705 O O . VAL A 1 84 ? 22.609 2.951 -25.067 1.00 70.88 84 VAL A O 1
ATOM 708 N N . GLU A 1 85 ? 24.604 3.954 -25.403 1.00 78.06 85 GLU A N 1
ATOM 709 C CA . GLU A 1 85 ? 25.176 3.561 -24.115 1.00 78.06 85 GLU A CA 1
ATOM 710 C C . GLU A 1 85 ? 24.351 4.155 -22.966 1.00 78.06 85 GLU A C 1
ATOM 712 O O . GLU A 1 85 ? 23.968 5.329 -22.972 1.00 78.06 85 GLU A O 1
ATOM 717 N N . GLY A 1 86 ? 24.047 3.324 -21.970 1.00 79.00 86 GLY A N 1
ATOM 718 C CA . GLY A 1 86 ? 23.214 3.695 -20.836 1.00 79.00 86 GLY A CA 1
ATOM 719 C C . GLY A 1 86 ? 23.862 3.316 -19.514 1.00 79.00 86 GLY A C 1
ATOM 720 O O . GLY A 1 86 ? 24.437 2.241 -19.373 1.00 79.00 86 GLY A O 1
ATOM 721 N N . ILE A 1 87 ? 23.710 4.181 -18.514 1.00 86.19 87 ILE A N 1
ATOM 722 C CA . ILE A 1 87 ? 24.117 3.900 -17.136 1.00 86.19 87 ILE A CA 1
ATOM 723 C C . ILE A 1 87 ? 22.923 3.296 -16.392 1.00 86.19 87 ILE A C 1
ATOM 725 O O . ILE A 1 87 ? 21.829 3.867 -16.377 1.00 86.19 87 ILE A O 1
ATOM 729 N N . CYS A 1 88 ? 23.126 2.141 -15.756 1.00 85.94 88 CYS A N 1
ATOM 730 C CA . CYS A 1 88 ? 22.123 1.544 -14.881 1.00 85.94 88 CYS A CA 1
ATOM 731 C C . CYS A 1 88 ? 22.185 2.197 -13.496 1.00 85.94 88 CYS A C 1
ATOM 733 O O . CYS A 1 88 ? 23.204 2.121 -12.814 1.00 85.94 88 CYS A O 1
ATOM 735 N N . VAL A 1 89 ? 21.081 2.814 -13.070 1.00 91.00 89 VAL A N 1
ATOM 736 C CA . VAL A 1 89 ? 20.940 3.388 -11.728 1.00 91.00 89 VAL A CA 1
ATOM 737 C C . VAL A 1 89 ? 19.907 2.580 -10.955 1.00 91.00 89 VAL A C 1
ATOM 739 O O . VAL A 1 89 ? 18.723 2.571 -11.298 1.00 91.00 89 VAL A O 1
ATOM 742 N N . THR A 1 90 ? 20.350 1.909 -9.896 1.00 92.62 90 THR A N 1
ATOM 743 C CA . THR A 1 90 ? 19.471 1.196 -8.966 1.00 92.62 90 THR A CA 1
ATOM 744 C C . THR A 1 90 ? 19.050 2.121 -7.832 1.00 92.62 90 THR A C 1
ATOM 746 O O . THR A 1 90 ? 19.893 2.743 -7.192 1.00 92.62 90 THR A O 1
ATOM 749 N N . LEU A 1 91 ? 17.746 2.195 -7.569 1.00 94.06 91 LEU A N 1
ATOM 750 C CA . LEU A 1 91 ? 17.170 3.017 -6.508 1.00 94.06 91 LEU A CA 1
ATOM 751 C C . LEU A 1 91 ? 16.355 2.132 -5.568 1.00 94.06 91 LEU A C 1
ATOM 753 O O . LEU A 1 91 ? 15.483 1.395 -6.028 1.00 94.06 91 LEU A O 1
ATOM 757 N N . ASP A 1 92 ? 16.602 2.256 -4.267 1.00 92.19 92 ASP A N 1
ATOM 758 C CA . ASP A 1 92 ? 15.770 1.672 -3.216 1.00 92.19 92 ASP A CA 1
ATOM 759 C C . ASP A 1 92 ? 15.295 2.769 -2.257 1.00 92.19 92 ASP A C 1
ATOM 761 O O . ASP A 1 92 ? 16.004 3.744 -2.003 1.00 92.19 92 ASP A O 1
ATOM 765 N N . ILE A 1 93 ? 14.063 2.642 -1.763 1.00 92.06 93 ILE A N 1
ATOM 766 C CA . ILE A 1 93 ? 13.434 3.652 -0.905 1.00 92.06 93 ILE A CA 1
ATOM 767 C C . ILE A 1 93 ? 13.366 3.117 0.522 1.00 92.06 93 ILE A C 1
ATOM 769 O O . ILE A 1 93 ? 12.597 2.201 0.829 1.00 92.06 93 ILE A O 1
ATOM 773 N N . SER A 1 94 ? 14.099 3.764 1.425 1.00 89.88 94 SER A N 1
ATOM 774 C CA . SER A 1 94 ? 14.081 3.439 2.849 1.00 89.88 94 SER A CA 1
ATOM 775 C C . SER A 1 94 ? 12.683 3.596 3.453 1.00 89.88 94 SER A C 1
ATOM 777 O O . SER A 1 94 ? 12.037 4.640 3.326 1.00 89.88 94 SER A O 1
ATOM 779 N N . LYS A 1 95 ? 12.225 2.548 4.151 1.00 88.38 95 LYS A N 1
ATOM 780 C CA . LYS A 1 95 ? 10.946 2.511 4.889 1.00 88.38 95 LYS A CA 1
ATOM 781 C C . LYS A 1 95 ? 9.741 2.959 4.044 1.00 88.38 95 LYS A C 1
ATOM 783 O O . LYS A 1 95 ? 8.874 3.674 4.533 1.00 88.38 95 LYS A O 1
ATOM 788 N N . ALA A 1 96 ? 9.680 2.538 2.777 1.00 90.44 96 ALA A N 1
ATOM 789 C CA . ALA A 1 96 ? 8.735 3.054 1.778 1.00 90.44 96 ALA A CA 1
ATOM 790 C C . ALA A 1 96 ? 7.244 3.052 2.182 1.00 90.44 96 ALA A C 1
ATOM 792 O O . ALA A 1 96 ? 6.491 3.886 1.685 1.00 90.44 96 ALA A O 1
ATOM 793 N N . TYR A 1 97 ? 6.802 2.130 3.047 1.00 90.06 97 TYR A N 1
ATOM 794 C CA . TYR A 1 97 ? 5.415 2.080 3.535 1.00 90.06 97 TYR A CA 1
ATOM 795 C C . TYR A 1 97 ? 5.166 3.002 4.736 1.00 90.06 97 TYR A C 1
ATOM 797 O O . TYR A 1 97 ? 4.084 3.584 4.848 1.00 90.06 97 TYR A O 1
ATOM 805 N N . ASP A 1 98 ? 6.166 3.161 5.601 1.00 88.81 98 ASP A N 1
ATOM 806 C CA . ASP A 1 98 ? 6.070 3.960 6.825 1.00 88.81 98 ASP A CA 1
ATOM 807 C C . ASP A 1 98 ? 6.292 5.453 6.538 1.00 88.81 98 ASP A C 1
ATOM 809 O O . ASP A 1 98 ? 5.712 6.309 7.201 1.00 88.81 98 ASP A O 1
ATOM 813 N N . SER A 1 99 ? 7.079 5.780 5.506 1.00 92.44 99 SER A N 1
ATOM 814 C CA . SER A 1 99 ? 7.444 7.151 5.120 1.00 92.44 99 SER A CA 1
ATOM 815 C C . SER A 1 99 ? 6.482 7.810 4.118 1.00 92.44 99 SER A C 1
ATOM 817 O O . SER A 1 99 ? 6.777 8.869 3.557 1.00 92.44 99 SER A O 1
ATOM 819 N N . VAL A 1 100 ? 5.308 7.217 3.872 1.00 94.50 100 VAL A N 1
ATOM 820 C CA . VAL A 1 100 ? 4.340 7.751 2.902 1.00 94.50 100 VAL A CA 1
ATOM 821 C C . VAL A 1 100 ? 3.744 9.073 3.386 1.00 94.50 100 VAL A C 1
ATOM 823 O O . VAL A 1 100 ? 3.001 9.122 4.367 1.00 94.50 100 VAL A O 1
ATOM 826 N N . TYR A 1 101 ? 3.966 10.145 2.623 1.00 95.12 101 TYR A N 1
ATOM 827 C CA . TYR A 1 101 ? 3.343 11.439 2.897 1.00 95.12 101 TYR A CA 1
ATOM 828 C C . TYR A 1 101 ? 1.834 11.420 2.587 1.00 95.12 101 TYR A C 1
ATOM 830 O O . TYR A 1 101 ? 1.414 11.488 1.425 1.00 95.12 101 TYR A O 1
ATOM 838 N N . ARG A 1 102 ? 1.014 11.334 3.645 1.00 94.69 102 ARG A N 1
ATOM 839 C CA . ARG A 1 102 ? -0.444 11.106 3.584 1.00 94.69 102 ARG A CA 1
ATOM 840 C C . ARG A 1 102 ? -1.193 12.144 2.749 1.00 94.69 102 ARG A C 1
ATOM 842 O O . ARG A 1 102 ? -1.972 11.769 1.878 1.00 94.69 102 ARG A O 1
ATOM 849 N N . LYS A 1 103 ? -0.887 13.436 2.911 1.00 94.12 103 LYS A N 1
ATOM 850 C CA . LYS A 1 103 ? -1.536 14.512 2.138 1.00 94.12 103 LYS A CA 1
ATOM 851 C C . LYS A 1 103 ? -1.361 14.323 0.624 1.00 94.12 103 LYS A C 1
ATOM 853 O O . LYS A 1 103 ? -2.346 14.286 -0.110 1.00 94.12 103 LYS A O 1
ATOM 858 N N . ARG A 1 104 ? -0.123 14.089 0.160 1.00 95.25 104 ARG A N 1
ATOM 859 C CA . ARG A 1 104 ? 0.150 13.814 -1.265 1.00 95.25 104 ARG A CA 1
ATOM 860 C C . ARG A 1 104 ? -0.432 12.487 -1.742 1.00 95.25 104 ARG A C 1
ATOM 862 O O . ARG A 1 104 ? -0.754 12.368 -2.924 1.00 95.25 104 ARG A O 1
ATOM 869 N N . LEU A 1 105 ? -0.549 11.482 -0.872 1.00 95.06 105 LEU A N 1
ATOM 870 C CA . LEU A 1 105 ? -1.227 10.232 -1.217 1.00 95.06 105 LEU A CA 1
ATOM 871 C C . LEU A 1 105 ? -2.692 10.504 -1.581 1.00 95.06 105 LEU A C 1
ATOM 873 O O . LEU A 1 105 ? -3.125 10.096 -2.658 1.00 95.06 105 LEU A O 1
ATOM 877 N N . TYR A 1 106 ? -3.423 11.231 -0.735 1.00 95.25 106 TYR A N 1
ATOM 878 C CA . TYR A 1 106 ? -4.838 11.538 -0.961 1.00 95.25 106 TYR A CA 1
ATOM 879 C C . TYR A 1 106 ? -5.048 12.427 -2.192 1.00 95.25 106 TYR A C 1
ATOM 881 O O . TYR A 1 106 ? -5.893 12.118 -3.034 1.00 95.25 106 TYR A O 1
ATOM 889 N N . GLU A 1 107 ? -4.210 13.448 -2.384 1.00 94.81 107 GLU A N 1
ATOM 890 C CA . GLU A 1 107 ? -4.201 14.259 -3.612 1.00 94.81 107 GLU A CA 1
ATOM 891 C C . GLU A 1 107 ? -3.977 13.393 -4.863 1.00 94.81 107 GLU A C 1
ATOM 893 O O . GLU A 1 107 ? -4.663 13.544 -5.875 1.00 94.81 107 GLU A O 1
ATOM 898 N N . LYS A 1 108 ? -3.043 12.435 -4.806 1.00 93.06 108 LYS A N 1
ATOM 899 C CA . LYS A 1 108 ? -2.751 11.531 -5.927 1.00 93.06 108 LYS A CA 1
ATOM 900 C C . LYS A 1 108 ? -3.911 10.579 -6.223 1.00 93.06 108 LYS A C 1
ATOM 902 O O . LYS A 1 108 ? -4.136 10.287 -7.400 1.00 93.06 108 LYS A O 1
ATOM 907 N N . LEU A 1 109 ? -4.621 10.097 -5.204 1.00 92.44 109 LEU A N 1
ATOM 908 C CA . LEU A 1 109 ? -5.802 9.247 -5.378 1.00 92.44 109 LEU A CA 1
ATOM 909 C C . LEU A 1 109 ? -6.918 10.005 -6.106 1.00 92.44 109 LEU A C 1
ATOM 911 O O . LEU A 1 109 ? -7.397 9.531 -7.138 1.00 92.44 109 LEU A O 1
ATOM 915 N N . MET A 1 110 ? -7.246 11.214 -5.651 1.00 92.44 110 MET A N 1
ATOM 916 C CA . MET A 1 110 ? -8.297 12.030 -6.267 1.00 92.44 110 MET A CA 1
ATOM 917 C C . MET A 1 110 ? -7.901 12.512 -7.669 1.00 92.44 110 MET A C 1
ATOM 919 O O . MET A 1 110 ? -8.590 12.232 -8.646 1.00 92.44 110 MET A O 1
ATOM 923 N N . ILE A 1 111 ? -6.750 13.177 -7.805 1.00 90.81 111 ILE A N 1
ATOM 924 C CA . ILE A 1 111 ? -6.381 13.884 -9.043 1.00 90.81 111 ILE A CA 1
ATOM 925 C C . ILE A 1 111 ? -5.854 12.917 -10.105 1.00 90.81 111 ILE A C 1
ATOM 927 O O . ILE A 1 111 ? -6.266 12.956 -11.263 1.00 90.81 111 ILE A O 1
ATOM 931 N N . LYS A 1 112 ? -4.908 12.041 -9.738 1.00 86.44 112 LYS A N 1
ATOM 932 C CA . LYS A 1 112 ? -4.202 11.196 -10.721 1.00 86.44 112 LYS A CA 1
ATOM 933 C C . LYS A 1 112 ? -4.870 9.848 -10.942 1.00 86.44 112 LYS A C 1
ATOM 935 O O . LYS A 1 112 ? -4.671 9.254 -12.001 1.00 86.44 112 LYS A O 1
ATOM 940 N N . LYS A 1 113 ? -5.587 9.327 -9.944 1.00 87.06 113 LYS A N 1
ATOM 941 C CA . LYS A 1 113 ? -6.271 8.027 -10.029 1.00 87.06 113 LYS A CA 1
ATOM 942 C C . LYS A 1 113 ? -7.787 8.140 -10.158 1.00 87.06 113 LYS A C 1
ATOM 944 O O . LYS A 1 113 ? -8.406 7.111 -10.391 1.00 87.06 113 LYS A O 1
ATOM 949 N N . LYS A 1 114 ? -8.348 9.357 -10.115 1.00 88.88 114 LYS A N 1
ATOM 950 C CA . LYS A 1 114 ? -9.783 9.634 -10.289 1.00 88.88 114 LYS A CA 1
ATOM 951 C C . LYS A 1 114 ? -10.668 8.901 -9.274 1.00 88.88 114 LYS A C 1
ATOM 953 O O . LYS A 1 114 ? -11.776 8.494 -9.604 1.00 88.88 114 LYS A O 1
ATOM 958 N N . PHE A 1 115 ? -10.168 8.704 -8.056 1.00 90.75 115 PHE A N 1
ATOM 959 C CA . PHE A 1 115 ? -10.992 8.180 -6.971 1.00 90.75 115 PHE A CA 1
ATOM 960 C C . PHE A 1 115 ? -12.025 9.234 -6.574 1.00 90.75 115 PHE A C 1
ATOM 962 O O . PHE A 1 115 ? -11.723 10.430 -6.586 1.00 90.75 115 PHE A O 1
ATOM 969 N N . SER A 1 116 ? -13.225 8.786 -6.201 1.00 91.94 116 SER A N 1
ATOM 970 C CA . SER A 1 116 ? -14.238 9.675 -5.635 1.00 91.94 116 SER A CA 1
ATOM 971 C C . SER A 1 116 ? -13.749 10.272 -4.310 1.00 91.94 116 SER A C 1
ATOM 973 O O . SER A 1 116 ? -12.831 9.749 -3.653 1.00 91.94 116 SER A O 1
ATOM 975 N N . ARG A 1 117 ? -14.363 11.382 -3.894 1.00 92.50 117 ARG A N 1
ATOM 976 C CA . ARG A 1 117 ? -14.075 11.981 -2.587 1.00 92.50 117 ARG A CA 1
ATOM 977 C C . ARG A 1 117 ? -14.425 10.992 -1.476 1.00 92.50 117 ARG A C 1
ATOM 979 O O . ARG A 1 117 ? -13.658 10.823 -0.534 1.00 92.50 117 ARG A O 1
ATOM 986 N N . GLU A 1 118 ? -15.540 10.295 -1.631 1.00 90.94 118 GLU A N 1
ATOM 987 C CA . GLU A 1 118 ? -16.090 9.316 -0.702 1.00 90.94 118 GLU A CA 1
ATOM 988 C C . GLU A 1 118 ? -15.160 8.109 -0.526 1.00 90.94 118 GLU A C 1
ATOM 990 O O . GLU A 1 118 ? -14.950 7.652 0.601 1.00 90.94 118 GLU A O 1
ATOM 995 N N . ASP A 1 119 ? -14.571 7.601 -1.611 1.00 91.00 119 ASP A N 1
ATOM 996 C CA . ASP A 1 119 ? -13.599 6.502 -1.550 1.00 91.00 119 ASP A CA 1
ATOM 997 C C . ASP A 1 119 ? -12.283 6.956 -0.923 1.00 91.00 119 ASP A C 1
ATOM 999 O O . ASP A 1 119 ? -11.679 6.226 -0.138 1.00 91.00 119 ASP A O 1
ATOM 1003 N N . THR A 1 120 ? -11.853 8.185 -1.217 1.00 92.88 120 THR A N 1
ATOM 1004 C CA . THR A 1 120 ? -10.642 8.758 -0.617 1.00 92.88 120 THR A CA 1
ATOM 1005 C C . THR A 1 120 ? -10.817 8.954 0.890 1.00 92.88 120 THR A C 1
ATOM 1007 O O . THR A 1 120 ? -9.914 8.608 1.652 1.00 92.88 120 THR A O 1
ATOM 1010 N N . ILE A 1 121 ? -11.986 9.426 1.338 1.00 93.56 121 ILE A N 1
ATOM 1011 C CA . ILE A 1 121 ? -12.334 9.533 2.763 1.00 93.56 121 ILE A CA 1
ATOM 1012 C C . ILE A 1 121 ? -12.340 8.151 3.420 1.00 93.56 121 ILE A C 1
ATOM 1014 O O . ILE A 1 121 ? -11.775 7.998 4.499 1.00 93.56 121 ILE A O 1
ATOM 1018 N N . LEU A 1 122 ? -12.907 7.130 2.768 1.00 92.00 122 LEU A N 1
ATOM 1019 C CA . LEU A 1 122 ? -12.904 5.761 3.294 1.00 92.00 122 LEU A CA 1
ATOM 1020 C C . LEU A 1 122 ? -11.479 5.221 3.485 1.00 92.00 122 LEU A C 1
ATOM 1022 O O . LEU A 1 122 ? -11.169 4.624 4.516 1.00 92.00 122 LEU A O 1
ATOM 1026 N N . ILE A 1 123 ? -10.604 5.441 2.500 1.00 92.50 123 ILE A N 1
ATOM 1027 C CA . ILE A 1 123 ? -9.193 5.043 2.567 1.00 92.50 123 ILE A CA 1
ATOM 1028 C C . ILE A 1 123 ? -8.479 5.792 3.696 1.00 92.50 123 ILE A C 1
ATOM 1030 O O . ILE A 1 123 ? -7.761 5.170 4.478 1.00 92.50 123 ILE A O 1
ATOM 1034 N N . ALA A 1 124 ? -8.699 7.103 3.823 1.00 94.12 124 ALA A N 1
ATOM 1035 C CA . ALA A 1 124 ? -8.142 7.889 4.919 1.00 94.12 124 ALA A CA 1
ATOM 1036 C C . ALA A 1 124 ? -8.637 7.367 6.279 1.00 94.12 124 ALA A C 1
ATOM 1038 O O . ALA A 1 124 ? -7.836 7.136 7.176 1.00 94.12 124 ALA A O 1
ATOM 1039 N N . ALA A 1 125 ? -9.928 7.062 6.420 1.00 92.56 125 ALA A N 1
ATOM 1040 C CA . ALA A 1 125 ? -10.496 6.530 7.657 1.00 92.56 125 ALA A CA 1
ATOM 1041 C C . ALA A 1 125 ? -9.892 5.175 8.073 1.00 92.56 125 ALA A C 1
ATOM 1043 O O . ALA A 1 125 ? -9.808 4.892 9.272 1.00 92.56 125 ALA A O 1
ATOM 1044 N N . LEU A 1 126 ? -9.461 4.352 7.108 1.00 91.69 126 LEU A N 1
ATOM 1045 C CA . LEU A 1 126 ? -8.737 3.100 7.356 1.00 91.69 126 LEU A CA 1
ATOM 1046 C C . LEU A 1 126 ? -7.286 3.336 7.790 1.00 91.69 126 LEU A C 1
ATOM 1048 O O . LEU A 1 126 ? -6.767 2.598 8.628 1.00 91.69 126 LEU A O 1
ATOM 1052 N N . ILE A 1 127 ? -6.611 4.325 7.215 1.00 92.38 127 ILE A N 1
ATOM 1053 C CA . ILE A 1 127 ? -5.178 4.563 7.433 1.00 92.38 127 ILE A CA 1
ATOM 1054 C C . ILE A 1 127 ? -4.924 5.390 8.700 1.00 92.38 127 ILE A C 1
ATOM 1056 O O . ILE A 1 127 ? -3.965 5.121 9.424 1.00 92.38 127 ILE A O 1
ATOM 1060 N N . GLU A 1 128 ? -5.775 6.375 8.966 1.00 92.50 128 GLU A N 1
ATOM 1061 C CA . GLU A 1 128 ? -5.572 7.373 10.011 1.00 92.50 128 GLU A CA 1
ATOM 1062 C C . GLU A 1 128 ? -6.115 6.925 11.374 1.00 92.50 128 GLU A C 1
ATOM 1064 O O . GLU A 1 128 ? -7.124 6.210 11.481 1.00 92.50 128 GLU A O 1
ATOM 1069 N N . ASN A 1 129 ? -5.473 7.425 12.435 1.00 90.75 129 ASN A N 1
ATOM 1070 C CA . ASN A 1 129 ? -5.861 7.214 13.835 1.00 90.75 129 ASN A CA 1
ATOM 1071 C C . ASN A 1 129 ? -5.974 5.730 14.220 1.00 90.75 129 ASN A C 1
ATOM 1073 O O . ASN A 1 129 ? -6.884 5.334 14.946 1.00 90.75 129 ASN A O 1
ATOM 1077 N N . ASN A 1 130 ? -5.085 4.896 13.680 1.00 91.94 130 ASN A N 1
ATOM 1078 C CA . ASN A 1 130 ? -4.937 3.522 14.138 1.00 91.94 130 ASN A CA 1
ATOM 1079 C C . ASN A 1 130 ? -4.119 3.480 15.436 1.00 91.94 130 ASN A C 1
ATOM 1081 O O . ASN A 1 130 ? -3.132 4.200 15.580 1.00 91.94 130 ASN A O 1
ATOM 1085 N N . GLU A 1 131 ? -4.519 2.608 16.354 1.00 92.25 131 GLU A N 1
ATOM 1086 C CA . GLU A 1 131 ? -3.806 2.332 17.597 1.00 92.25 131 GLU A CA 1
ATOM 1087 C C . GLU A 1 131 ? -2.867 1.147 17.383 1.00 92.25 131 GLU A C 1
ATOM 1089 O O . GLU A 1 131 ? -3.284 0.105 16.874 1.00 92.25 131 GLU A O 1
ATOM 1094 N N . TYR A 1 132 ? -1.615 1.276 17.814 1.00 91.19 132 TYR A N 1
ATOM 1095 C CA . TYR A 1 132 ? -0.608 0.234 17.652 1.00 91.19 132 TYR A CA 1
ATOM 1096 C C . TYR A 1 132 ? -0.083 -0.225 19.010 1.00 91.19 132 TYR A C 1
ATOM 1098 O O . TYR A 1 132 ? 0.271 0.593 19.856 1.00 91.19 132 TYR A O 1
ATOM 1106 N N . LYS A 1 133 ? 0.004 -1.542 19.202 1.00 92.12 133 LYS A N 1
ATOM 1107 C CA . LYS A 1 133 ? 0.692 -2.168 20.339 1.00 92.12 133 LYS A CA 1
ATOM 1108 C C . LYS A 1 133 ? 1.811 -3.056 19.824 1.00 92.12 133 LYS A C 1
ATOM 1110 O O . LYS A 1 133 ? 1.585 -3.820 18.893 1.00 92.12 133 LYS A O 1
ATOM 1115 N N . ILE A 1 134 ? 3.004 -2.971 20.400 1.00 87.19 134 ILE A N 1
ATOM 1116 C CA . ILE A 1 134 ? 4.126 -3.831 20.007 1.00 87.19 134 ILE A CA 1
ATOM 1117 C C . ILE A 1 134 ? 3.957 -5.194 20.676 1.00 87.19 134 ILE A C 1
ATOM 1119 O O . ILE A 1 134 ? 3.699 -5.268 21.876 1.00 87.19 134 ILE A O 1
ATOM 1123 N N . ASN A 1 135 ? 4.090 -6.269 19.900 1.00 81.50 135 ASN A N 1
ATOM 1124 C CA . ASN A 1 135 ? 4.152 -7.615 20.446 1.00 81.50 135 ASN A CA 1
ATOM 1125 C C . ASN A 1 135 ? 5.551 -7.860 21.030 1.00 81.50 135 ASN A C 1
ATOM 1127 O O . ASN A 1 135 ? 6.477 -8.205 20.298 1.00 81.50 135 ASN A O 1
ATOM 1131 N N . THR A 1 136 ? 5.710 -7.653 22.338 1.00 67.81 136 THR A N 1
ATOM 1132 C CA . THR A 1 136 ? 6.980 -7.841 23.065 1.00 67.81 136 THR A CA 1
ATOM 1133 C C . THR A 1 136 ? 7.299 -9.308 23.369 1.00 67.81 136 THR A C 1
ATOM 1135 O O . THR A 1 136 ? 8.374 -9.601 23.879 1.00 67.81 136 THR A O 1
ATOM 1138 N N . LEU A 1 137 ? 6.429 -10.260 22.998 1.00 56.09 137 LEU A N 1
ATOM 1139 C CA . LEU A 1 137 ? 6.614 -11.697 23.263 1.00 56.09 137 LEU A CA 1
ATOM 1140 C C . LEU A 1 137 ? 7.870 -12.322 22.612 1.00 56.09 137 LEU A C 1
ATOM 1142 O O . LEU A 1 137 ? 8.144 -13.495 22.849 1.00 56.09 137 LEU A O 1
ATOM 1146 N N . ILE A 1 138 ? 8.643 -11.575 21.813 1.00 53.19 138 ILE A N 1
ATOM 1147 C CA . ILE A 1 138 ? 9.925 -12.043 21.261 1.00 53.19 138 ILE A CA 1
ATOM 1148 C C . ILE A 1 138 ? 11.095 -11.853 22.245 1.00 53.19 138 ILE A C 1
ATOM 1150 O O . ILE A 1 138 ? 12.098 -12.543 22.098 1.00 53.19 138 ILE A O 1
ATOM 1154 N N . GLU A 1 139 ? 10.974 -11.025 23.291 1.00 46.00 139 GLU A N 1
ATOM 1155 C CA . GLU A 1 139 ? 12.057 -10.855 24.282 1.00 46.00 139 GLU A CA 1
ATOM 1156 C C . GLU A 1 139 ? 12.370 -12.139 25.079 1.00 46.00 139 GLU A C 1
ATOM 1158 O O . GLU A 1 139 ? 13.450 -12.256 25.644 1.00 46.00 139 GLU A O 1
ATOM 1163 N N . ASN A 1 140 ? 11.482 -13.143 25.064 1.00 44.19 140 ASN A N 1
ATOM 1164 C CA . ASN A 1 140 ? 11.665 -14.396 25.807 1.00 44.19 140 ASN A CA 1
ATOM 1165 C C . ASN A 1 140 ? 12.219 -15.572 24.993 1.00 44.19 140 ASN A C 1
ATOM 1167 O O . ASN A 1 140 ? 12.420 -16.645 25.559 1.00 44.19 140 ASN A O 1
ATOM 1171 N N . ASN A 1 141 ? 12.497 -15.403 23.699 1.00 41.22 141 ASN A N 1
ATOM 1172 C CA . ASN A 1 141 ? 13.223 -16.420 22.943 1.00 41.22 141 ASN A CA 1
ATOM 1173 C C . ASN A 1 141 ? 14.621 -15.902 22.636 1.00 41.22 141 ASN A C 1
ATOM 1175 O O . ASN A 1 141 ? 14.809 -15.067 21.759 1.00 41.22 141 ASN A O 1
ATOM 1179 N N . ASN A 1 142 ? 15.588 -16.426 23.392 1.00 43.38 142 ASN A N 1
ATOM 1180 C CA . ASN A 1 142 ? 17.011 -16.379 23.092 1.00 43.38 142 ASN A CA 1
ATOM 1181 C C . ASN A 1 142 ? 17.247 -16.778 21.628 1.00 43.38 142 ASN A C 1
ATOM 1183 O O . ASN A 1 142 ? 17.315 -17.964 21.309 1.00 43.38 142 ASN A O 1
ATOM 1187 N N . TRP A 1 143 ? 17.401 -15.792 20.751 1.00 50.19 143 TRP A N 1
ATOM 1188 C CA . TRP A 1 143 ? 18.035 -15.986 19.454 1.00 50.19 143 TRP A CA 1
ATOM 1189 C C . TRP A 1 143 ? 19.545 -15.959 19.705 1.00 50.19 143 TRP A C 1
ATOM 1191 O O . TRP A 1 143 ? 20.177 -14.908 19.634 1.00 50.19 143 TRP A O 1
ATOM 1201 N N . LYS A 1 144 ? 20.072 -17.108 20.143 1.00 36.22 144 LYS A N 1
ATOM 1202 C CA . LYS A 1 144 ? 21.498 -17.431 20.046 1.00 36.22 144 LYS A CA 1
ATOM 1203 C C . LYS A 1 144 ? 21.808 -17.926 18.642 1.00 36.22 144 LYS A C 1
ATO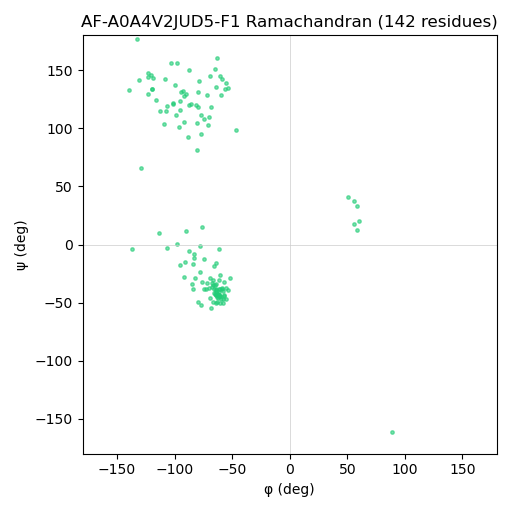M 1205 O O . LYS A 1 144 ? 20.943 -18.641 18.088 1.00 36.22 144 LYS A O 1
#

Nearest PDB structures (foldseek):
  7xzj-assembly1_7  TM=2.918E-01  e=2.586E-01  Chlamydomonas reinhardtii
  3zqm-assembly1_H  TM=3.317E-01  e=3.662E+00  Bacillus phage SF6

Secondary structure (DSSP, 8-state):
-HHHHHHH-PPPGGGGEEEEEEEE-SSS-EEEEEE--HHHHHHHHHHHTT------TT--TT-TT--HHHHHHHHHHHHHS-SS---------TTTTTT--HHHHHHIIIIIH---HHHHHHHHHHHTT-EEEE-GGGTTS---

Radius of gyration: 19.85 Å; Cα contacts (8 Å, |Δi|>4): 99; chains: 1; bounding box: 48×32×56 Å

InterPro domains:
  IPR000477 Reverse transcriptase domain [PF00078] (23-110)
  IPR000477 Reverse transcriptase domain [PS50878] (4-144)
  IPR052560 RNA-directed DNA polymerase, mobile element [PTHR36688] (1-133)

Solvent-accessible surface area (backbone atoms only — not comparable to full-atom values): 9173 Å² total; per-residue (Å²): 115,71,66,56,33,72,74,68,42,56,66,61,69,80,72,33,48,28,37,30,41,73,39,78,59,70,96,87,42,65,46,77,41,74,49,63,50,68,70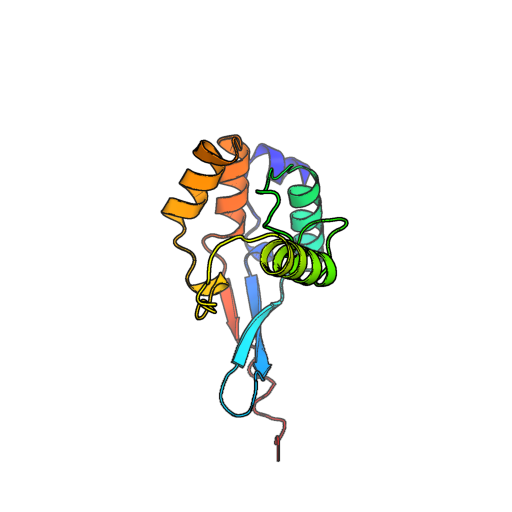,53,56,52,49,55,51,59,53,52,72,72,58,80,80,90,68,60,88,89,60,38,79,98,34,89,99,46,50,74,64,59,55,53,52,54,51,50,53,50,66,76,71,45,97,60,94,77,86,89,81,89,84,85,68,81,60,61,82,82,67,57,60,60,71,62,49,53,51,41,40,39,72,75,59,65,43,53,71,68,57,49,47,37,53,45,43,70,68,51,88,54,46,77,42,76,60,64,80,59,81,79,57,85,85,122

Mean predicted aligned error: 7.24 Å